Protein AF-A0A2N7TXJ0-F1 (afdb_monomer_lite)

Foldseek 3Di:
DDDPPQDDDDDPDDDDPPDPDDDDDDRDPDCPDPVNVVVVVVVVVVCCPDPCNVVVVVVVVVVPPDPPDPPPDDD

Secondary structure (DSSP, 8-state):
-------------PPPTT---PPPP-----TTSHHHHHHHHHHHHHHHTSTTHHHHHHHHHHH------STT---

pLDDT: mean 75.99, std 17.3, range [30.34, 95.81]

Organism: NCBI:txid2033802

Sequence (75 aa):
MSSTVNMMAARESRPIPGTFTRPIQIWVPDVRSAAFQAEAHRQSQAVATSRDAAGDQAFIDSLSEWDDSPWKSDE

InterPro domains:
  IPR021558 Antitoxin MazE-like [PF11455] (22-68)

Radius of gyration: 21.29 Å; chains: 1; bounding box: 60×40×42 Å

Structure (mmCIF, N/CA/C/O backbone):
data_AF-A0A2N7TXJ0-F1
#
_entry.id   AF-A0A2N7TXJ0-F1
#
loop_
_atom_site.group_PDB
_atom_site.id
_atom_site.type_symbol
_atom_site.label_atom_id
_atom_site.label_alt_id
_atom_site.label_comp_id
_atom_site.label_asym_id
_atom_site.label_entity_id
_atom_site.label_seq_id
_atom_site.pdbx_PDB_ins_code
_atom_site.Cartn_x
_atom_site.Cartn_y
_atom_site.Cartn_z
_atom_site.occupancy
_atom_site.B_iso_or_equiv
_atom_site.auth_seq_id
_atom_site.auth_comp_id
_atom_site.auth_asym_id
_atom_site.auth_atom_id
_atom_site.pdbx_PDB_model_num
ATOM 1 N N . MET A 1 1 ? -28.601 -10.097 11.459 1.00 34.66 1 MET A N 1
ATOM 2 C CA . MET A 1 1 ? -28.035 -9.860 12.806 1.00 34.66 1 MET A CA 1
ATOM 3 C C . MET A 1 1 ? -26.589 -9.429 12.597 1.00 34.66 1 MET A C 1
ATOM 5 O O . MET A 1 1 ? -25.760 -10.263 12.287 1.00 34.66 1 MET A O 1
ATOM 9 N N . SER A 1 2 ? -26.381 -8.160 12.249 1.00 43.16 2 SER A N 1
ATOM 10 C CA . SER A 1 2 ? -25.905 -7.092 13.145 1.00 43.16 2 SER A CA 1
ATOM 11 C C . SER A 1 2 ? -24.582 -7.425 13.836 1.00 43.16 2 SER A C 1
ATOM 13 O O . SER A 1 2 ? -24.570 -8.153 14.822 1.00 43.16 2 SER A O 1
ATOM 15 N N . SER A 1 3 ? -23.494 -6.842 13.334 1.00 30.34 3 SER A N 1
ATOM 16 C CA . SER A 1 3 ? -22.409 -6.367 14.191 1.00 30.34 3 SER A CA 1
ATOM 17 C C . SER A 1 3 ? -21.672 -5.235 13.474 1.00 30.34 3 SER A C 1
ATOM 19 O O . SER A 1 3 ? -20.632 -5.424 12.855 1.00 30.34 3 SER A O 1
ATOM 21 N N . THR A 1 4 ? -22.261 -4.040 13.503 1.00 44.12 4 THR A N 1
ATOM 22 C CA . THR A 1 4 ? -21.525 -2.793 13.268 1.00 44.12 4 THR A CA 1
ATOM 23 C C . THR A 1 4 ? -21.337 -2.155 14.633 1.00 44.12 4 THR A C 1
ATOM 25 O O . THR A 1 4 ? -22.089 -1.268 15.025 1.00 44.12 4 THR A O 1
ATOM 28 N N . VAL A 1 5 ? -20.371 -2.656 15.402 1.00 45.84 5 VAL A N 1
ATOM 29 C CA . VAL A 1 5 ? -19.908 -1.958 16.604 1.00 45.84 5 VAL A CA 1
ATOM 30 C C . VAL A 1 5 ? -18.662 -1.185 16.207 1.00 45.84 5 VAL A C 1
ATOM 32 O O . VAL A 1 5 ? -17.532 -1.636 16.351 1.00 45.84 5 VAL A O 1
ATOM 35 N N . ASN A 1 6 ? -18.905 -0.013 15.635 1.00 48.88 6 ASN A N 1
ATOM 36 C CA . ASN A 1 6 ? -17.888 0.986 15.363 1.00 48.88 6 ASN A CA 1
ATOM 37 C C . ASN A 1 6 ? -17.504 1.626 16.709 1.00 48.88 6 ASN A C 1
ATOM 39 O O . ASN A 1 6 ? -18.259 2.418 17.270 1.00 48.88 6 ASN A O 1
ATOM 43 N N . MET A 1 7 ? -16.366 1.219 17.274 1.00 47.53 7 MET A N 1
ATOM 44 C CA . MET A 1 7 ? -15.913 1.667 18.593 1.00 47.53 7 MET A CA 1
ATOM 45 C C . MET A 1 7 ? -15.251 3.053 18.472 1.00 47.53 7 MET A C 1
ATOM 47 O O . MET A 1 7 ? -14.148 3.184 17.948 1.00 47.53 7 MET A O 1
ATOM 51 N N . MET A 1 8 ? -15.949 4.099 18.927 1.00 51.91 8 MET A N 1
ATOM 52 C CA . MET A 1 8 ? -15.413 5.460 19.053 1.00 51.91 8 MET A CA 1
ATOM 53 C C . MET A 1 8 ? -14.496 5.552 20.279 1.00 51.91 8 MET A C 1
ATOM 55 O O . MET A 1 8 ? -14.957 5.383 21.405 1.00 51.91 8 MET A O 1
ATOM 59 N N . ALA A 1 9 ? -13.227 5.908 20.081 1.00 49.16 9 ALA A N 1
ATOM 60 C CA . ALA A 1 9 ? -12.367 6.417 21.147 1.00 49.16 9 ALA A CA 1
ATOM 61 C C . ALA A 1 9 ? -11.784 7.770 20.719 1.00 49.16 9 ALA A C 1
ATOM 63 O O . ALA A 1 9 ? -10.712 7.856 20.121 1.00 49.16 9 ALA A O 1
ATOM 64 N N . ALA A 1 10 ? -12.521 8.841 21.012 1.00 51.66 10 ALA A N 1
ATOM 65 C CA . ALA A 1 10 ? -12.014 10.202 20.920 1.00 51.66 10 ALA A CA 1
ATOM 66 C C . ALA A 1 10 ? -10.993 10.424 22.048 1.00 51.66 10 ALA A C 1
ATOM 68 O O . ALA A 1 10 ? 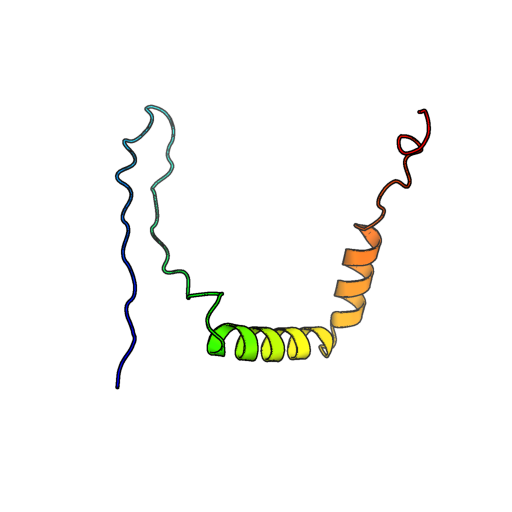-11.353 10.461 23.222 1.00 51.66 10 ALA A O 1
ATOM 69 N N . ARG A 1 11 ? -9.706 10.540 21.708 1.00 61.34 11 ARG A N 1
A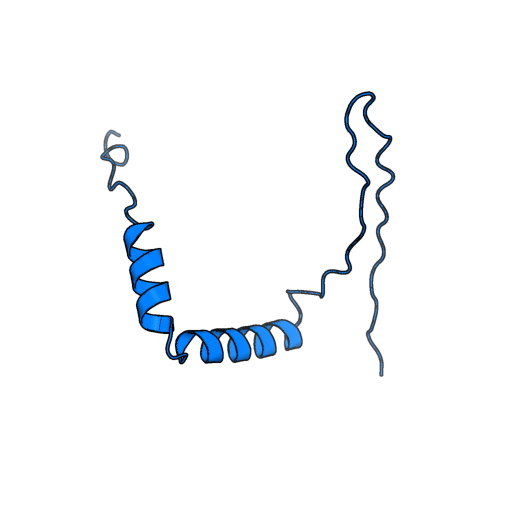TOM 70 C CA . ARG A 1 11 ? -8.648 10.892 22.665 1.00 61.34 11 ARG A CA 1
ATOM 71 C C . ARG A 1 11 ? -8.600 12.417 22.793 1.00 61.34 11 ARG A C 1
ATOM 73 O O . ARG A 1 11 ? -8.319 13.109 21.817 1.00 61.34 11 ARG A O 1
ATOM 80 N N . GLU A 1 12 ? -8.883 12.944 23.980 1.00 57.81 12 GLU A N 1
ATOM 81 C CA . GLU A 1 12 ? -8.742 14.369 24.298 1.00 57.81 12 GLU A CA 1
ATOM 82 C C . GLU A 1 12 ? -7.254 14.746 24.385 1.00 57.81 12 GLU A C 1
ATOM 84 O O . GLU A 1 12 ? -6.630 14.705 25.445 1.00 57.81 12 GLU A O 1
ATOM 89 N N . SER A 1 13 ? -6.644 15.093 23.253 1.00 60.34 13 SER A N 1
ATOM 90 C CA . SER A 1 13 ? -5.291 15.653 23.230 1.00 60.34 13 SER A CA 1
ATOM 91 C C . SER A 1 13 ? -5.366 17.167 23.417 1.00 60.34 13 SER A C 1
ATOM 93 O O . SER A 1 13 ? -5.796 17.894 22.522 1.00 60.34 13 SER A O 1
ATOM 95 N N . ARG A 1 14 ? -4.949 17.655 24.592 1.00 66.44 14 ARG A N 1
ATOM 96 C CA . ARG A 1 14 ? -4.773 19.095 24.838 1.00 66.44 14 ARG A CA 1
ATOM 97 C C . ARG A 1 14 ? -3.794 19.671 23.799 1.00 66.44 14 ARG A C 1
ATOM 99 O O . ARG A 1 14 ? -2.739 19.071 23.592 1.00 66.44 14 ARG A O 1
ATOM 106 N N . PRO A 1 15 ? -4.105 20.810 23.158 1.00 63.09 15 PRO A N 1
ATOM 107 C CA . PRO A 1 15 ? -3.214 21.399 22.169 1.00 63.09 15 PRO A CA 1
ATOM 108 C C . PRO A 1 15 ? -1.912 21.879 22.822 1.00 63.09 15 PRO A C 1
ATOM 110 O O . PRO A 1 15 ? -1.930 22.610 23.813 1.00 63.09 15 PRO A O 1
ATOM 113 N N . ILE A 1 16 ? -0.785 21.457 22.249 1.00 69.44 16 ILE A N 1
ATOM 114 C CA . ILE A 1 16 ? 0.558 21.957 22.565 1.00 69.44 16 ILE A CA 1
ATOM 115 C C . ILE A 1 16 ? 0.686 23.394 22.027 1.00 69.44 16 ILE A C 1
ATOM 117 O O . ILE A 1 16 ? 0.512 23.596 20.819 1.00 69.44 16 ILE A O 1
ATOM 121 N N . PRO A 1 17 ? 0.973 24.401 22.877 1.00 70.62 17 PRO A N 1
ATOM 122 C CA . PRO A 1 17 ? 1.116 25.784 22.428 1.00 70.62 17 PRO A CA 1
ATOM 123 C C . PRO A 1 17 ? 2.221 25.896 21.371 1.00 70.62 17 PRO A C 1
ATOM 125 O O . PRO A 1 17 ? 3.372 25.572 21.648 1.00 70.62 17 PRO A O 1
ATOM 128 N N . GLY A 1 18 ? 1.868 26.339 20.160 1.00 75.50 18 GLY A N 1
ATOM 129 C CA . GLY A 1 18 ? 2.824 26.581 19.070 1.00 75.50 18 GLY A CA 1
ATOM 130 C C . GLY A 1 18 ? 2.777 25.605 17.889 1.00 75.50 18 GLY A C 1
ATOM 131 O O . GLY A 1 18 ? 3.516 25.810 16.932 1.00 75.50 18 GLY A O 1
ATOM 132 N N . THR A 1 19 ? 1.898 24.594 17.889 1.00 66.25 19 THR A N 1
ATOM 133 C CA . THR A 1 19 ? 1.666 23.741 16.703 1.00 66.25 19 THR A CA 1
ATOM 134 C C . THR A 1 19 ? 0.237 23.900 16.176 1.00 66.25 19 THR A C 1
ATOM 136 O O . THR A 1 19 ? -0.734 23.774 16.921 1.00 66.25 19 THR A O 1
ATOM 139 N N . PHE A 1 20 ? 0.085 24.188 14.877 1.00 59.78 20 PHE A N 1
ATOM 140 C CA . PHE A 1 20 ? -1.211 24.160 14.189 1.00 59.78 20 PHE A CA 1
ATOM 141 C C . PHE A 1 20 ? -1.429 22.770 13.590 1.00 59.78 20 PHE A C 1
ATOM 143 O O . PHE A 1 20 ? -1.342 22.558 12.387 1.00 59.78 20 PHE A O 1
ATOM 150 N N . THR A 1 21 ? -1.704 21.790 14.437 1.00 75.44 21 THR A N 1
ATOM 151 C CA . THR A 1 21 ? -2.258 20.514 13.978 1.00 75.44 21 THR A CA 1
ATOM 152 C C . THR A 1 21 ? -3.661 20.402 14.528 1.00 75.44 21 THR A C 1
ATOM 154 O O . THR A 1 21 ? -3.869 20.291 15.734 1.00 75.44 21 THR A O 1
ATOM 157 N N . ARG A 1 22 ? -4.646 20.489 13.632 1.00 76.75 22 ARG A N 1
ATOM 158 C CA . ARG A 1 22 ? -6.040 20.206 13.962 1.00 76.75 22 ARG A CA 1
ATOM 159 C C . ARG A 1 22 ? -6.195 18.683 13.984 1.00 76.75 22 ARG A C 1
ATOM 161 O O . ARG A 1 22 ? -5.990 18.068 12.940 1.00 76.75 22 ARG A O 1
ATOM 168 N N . PRO A 1 23 ? -6.517 18.061 15.129 1.00 73.31 23 PRO A N 1
ATOM 169 C CA . PRO A 1 23 ? -6.746 16.625 15.157 1.00 73.31 23 PRO A CA 1
ATOM 170 C C . PRO A 1 23 ? -7.999 16.309 14.333 1.00 73.31 23 PRO A C 1
ATOM 172 O O . PRO A 1 23 ? -9.082 16.810 14.635 1.00 73.31 23 PRO A O 1
ATOM 175 N N . ILE A 1 24 ? -7.844 15.500 13.284 1.00 76.00 24 ILE A N 1
ATOM 176 C CA . ILE A 1 24 ? -8.964 14.909 12.549 1.00 76.00 24 ILE A CA 1
ATOM 177 C C . ILE A 1 24 ? -9.136 13.465 13.013 1.00 76.00 24 ILE A C 1
ATOM 179 O O . ILE A 1 24 ? -8.167 12.717 13.125 1.00 76.00 24 ILE A O 1
ATOM 183 N N . GLN A 1 25 ? -10.371 13.080 13.321 1.00 79.25 25 GLN A N 1
ATOM 184 C CA . GLN A 1 25 ? -10.714 11.686 13.581 1.00 79.25 25 GLN A CA 1
ATOM 185 C C . GLN A 1 25 ? -11.159 11.057 12.264 1.00 79.25 25 GLN A C 1
ATOM 187 O O . GLN A 1 25 ? -12.072 11.567 11.615 1.00 79.25 25 GLN A O 1
ATOM 192 N N . ILE A 1 26 ? -10.510 9.963 11.873 1.00 73.25 26 ILE A N 1
ATOM 193 C CA . ILE A 1 26 ? -10.882 9.164 10.704 1.00 73.25 26 ILE A CA 1
ATOM 194 C C . ILE A 1 26 ? -11.371 7.794 11.170 1.00 73.25 26 ILE A C 1
ATOM 196 O O . ILE A 1 26 ? -10.824 7.216 12.110 1.00 73.25 26 ILE A O 1
ATOM 200 N N . TRP A 1 27 ? -12.412 7.280 10.521 1.00 80.44 27 TRP A N 1
ATOM 201 C CA . TRP A 1 27 ? -12.903 5.930 10.776 1.00 80.44 27 TRP A CA 1
ATOM 202 C C . TRP A 1 27 ? -12.028 4.924 10.040 1.00 80.44 27 TRP A C 1
ATOM 204 O O . TRP A 1 27 ? -12.015 4.891 8.811 1.00 80.44 27 TRP A O 1
ATOM 214 N N . VAL A 1 28 ? -11.303 4.108 10.801 1.00 79.56 28 VAL A N 1
ATOM 215 C CA . VAL A 1 28 ? -10.514 3.002 10.259 1.00 79.56 28 VAL A CA 1
ATOM 216 C C . VAL A 1 28 ? -11.372 1.735 10.324 1.00 79.56 28 VAL A C 1
ATOM 218 O O . VAL A 1 28 ? -11.878 1.419 11.405 1.00 79.56 28 VAL A O 1
ATOM 221 N N . PRO A 1 29 ? -11.586 1.020 9.204 1.00 77.62 29 PRO A N 1
ATOM 222 C CA . PRO A 1 29 ? -12.278 -0.264 9.231 1.00 77.62 29 PRO A CA 1
ATOM 223 C C . PRO A 1 29 ? -11.486 -1.285 10.057 1.00 77.62 29 PRO A C 1
ATOM 225 O O . PRO A 1 29 ? -10.261 -1.205 10.145 1.00 77.62 29 PRO A O 1
ATOM 228 N N . ASP A 1 30 ? -12.170 -2.268 10.648 1.00 86.44 30 ASP A N 1
ATOM 229 C CA . ASP A 1 30 ? -11.489 -3.356 11.355 1.00 86.44 30 ASP A CA 1
ATOM 230 C C . ASP A 1 30 ? -10.688 -4.223 10.371 1.00 86.44 30 ASP A C 1
ATOM 232 O O . ASP A 1 30 ? -11.220 -5.119 9.702 1.00 86.44 30 ASP A O 1
ATOM 236 N N . VAL A 1 31 ? -9.383 -3.956 10.321 1.00 86.56 31 VAL A N 1
ATOM 237 C CA . VAL A 1 31 ? -8.414 -4.630 9.450 1.00 86.56 31 VAL A CA 1
ATOM 238 C C . VAL A 1 31 ? -8.207 -6.107 9.795 1.00 86.56 31 VAL A C 1
ATOM 240 O O . VAL A 1 31 ? -7.591 -6.841 9.025 1.00 86.56 31 VAL A O 1
ATOM 243 N N . ARG A 1 32 ? -8.704 -6.568 10.951 1.00 86.69 32 ARG A N 1
ATOM 244 C CA . ARG A 1 32 ? -8.607 -7.972 11.374 1.00 86.69 32 ARG A CA 1
ATOM 245 C C . ARG A 1 32 ? -9.821 -8.798 10.973 1.00 86.69 32 ARG A C 1
ATOM 247 O O . ARG A 1 32 ? -9.773 -10.022 11.077 1.00 86.69 32 ARG A O 1
ATOM 254 N N . SER A 1 33 ? -10.894 -8.159 10.514 1.00 91.38 33 SER A N 1
ATOM 255 C CA . SER A 1 33 ? -12.088 -8.873 10.077 1.00 91.38 33 SER A CA 1
ATOM 256 C C . SER A 1 33 ? -11.797 -9.737 8.843 1.00 91.38 33 SER A C 1
ATOM 258 O O . SER A 1 33 ? -11.082 -9.331 7.926 1.00 91.38 33 SER A O 1
ATOM 260 N N . ALA A 1 34 ? -12.390 -10.933 8.785 1.00 90.44 34 ALA A N 1
ATOM 261 C CA . ALA A 1 34 ? -12.230 -11.830 7.636 1.00 90.44 34 ALA A CA 1
ATOM 262 C C . ALA A 1 34 ? -12.735 -11.195 6.324 1.00 90.44 34 ALA A C 1
ATOM 264 O O . ALA A 1 34 ? -12.168 -11.425 5.260 1.00 90.44 34 ALA A O 1
ATOM 265 N N . ALA A 1 35 ? -13.771 -10.353 6.404 1.00 87.75 35 ALA A N 1
ATOM 266 C CA . ALA A 1 35 ? -14.285 -9.606 5.259 1.00 87.75 35 ALA A CA 1
ATOM 267 C C . ALA A 1 35 ? -13.257 -8.598 4.722 1.00 87.75 35 ALA A C 1
ATOM 269 O O . ALA A 1 35 ? -13.057 -8.522 3.511 1.00 87.75 35 ALA A O 1
ATOM 270 N N . PHE A 1 36 ? -12.569 -7.869 5.611 1.00 90.00 36 PHE A N 1
ATOM 271 C CA . PHE A 1 36 ? -11.487 -6.973 5.209 1.00 90.00 36 PHE A CA 1
ATOM 272 C C . PHE A 1 36 ? -10.335 -7.746 4.569 1.00 90.00 36 PHE A C 1
ATOM 274 O O . PHE A 1 36 ? -9.853 -7.343 3.519 1.00 90.00 36 PHE A O 1
ATOM 281 N N . GLN A 1 37 ? -9.927 -8.879 5.149 1.00 91.94 37 GLN A N 1
ATOM 282 C CA . GLN A 1 37 ? -8.858 -9.709 4.584 1.00 91.94 37 GLN A CA 1
ATOM 283 C C . GLN A 1 37 ? -9.196 -10.207 3.173 1.00 91.94 37 GLN A C 1
ATOM 285 O O . GLN A 1 37 ? -8.358 -10.122 2.277 1.00 91.94 37 GLN A O 1
ATOM 290 N N . ALA A 1 38 ? -10.425 -10.688 2.961 1.00 93.62 38 ALA A N 1
ATOM 291 C CA . ALA A 1 38 ? -10.876 -11.162 1.655 1.00 93.62 38 ALA A CA 1
ATOM 292 C C . ALA A 1 38 ? -10.880 -10.040 0.606 1.00 93.62 38 ALA A C 1
ATOM 294 O O . ALA A 1 38 ? -10.396 -10.227 -0.511 1.00 93.62 38 ALA A O 1
ATOM 295 N N . GLU A 1 39 ? -11.389 -8.862 0.970 1.00 93.19 39 GLU A N 1
ATOM 296 C CA . GLU A 1 39 ? -11.442 -7.722 0.058 1.00 93.19 39 GLU A CA 1
ATOM 297 C C . GLU A 1 39 ? -10.054 -7.132 -0.213 1.00 93.19 39 GLU A C 1
ATOM 299 O O . GLU A 1 39 ? -9.728 -6.851 -1.365 1.00 93.19 39 GLU A O 1
ATOM 304 N N . ALA A 1 40 ? -9.208 -7.016 0.812 1.00 93.31 40 ALA A N 1
ATOM 305 C CA . ALA A 1 40 ? -7.820 -6.596 0.661 1.00 93.31 40 ALA A CA 1
ATOM 306 C C . ALA A 1 40 ? -7.076 -7.533 -0.293 1.00 93.31 40 ALA A C 1
ATOM 308 O O . ALA A 1 40 ? -6.437 -7.070 -1.231 1.00 93.31 40 ALA A O 1
ATOM 309 N N . HIS A 1 41 ? -7.230 -8.849 -0.125 1.00 93.81 41 HIS A N 1
ATOM 310 C CA . HIS A 1 41 ? -6.617 -9.825 -1.018 1.00 93.81 41 HIS A CA 1
ATOM 311 C C . HIS A 1 41 ? -7.088 -9.656 -2.469 1.00 93.81 41 HIS A C 1
ATOM 313 O O . HIS A 1 41 ? -6.263 -9.585 -3.380 1.00 93.81 41 HIS A O 1
ATOM 319 N N . ARG A 1 42 ? -8.404 -9.526 -2.684 1.00 95.81 42 ARG A N 1
ATOM 320 C CA . ARG A 1 42 ? -8.994 -9.306 -4.013 1.00 95.81 42 ARG A CA 1
ATOM 321 C C . ARG A 1 42 ? -8.449 -8.040 -4.677 1.00 95.81 42 ARG A C 1
ATOM 323 O O . ARG A 1 42 ? -8.101 -8.064 -5.856 1.00 95.81 42 ARG A O 1
ATOM 330 N N . GLN A 1 43 ? -8.370 -6.938 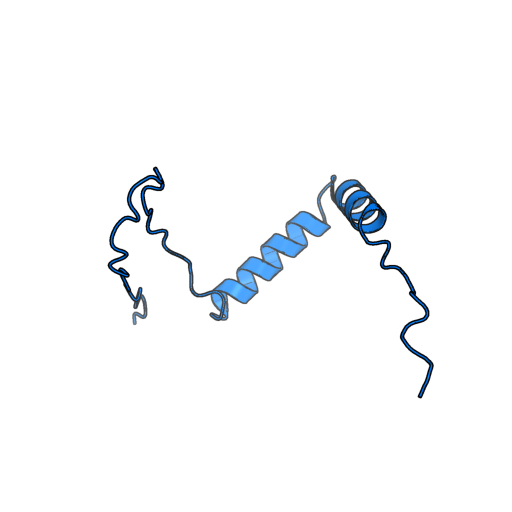-3.933 1.00 95.00 43 GLN A N 1
ATOM 331 C CA . GLN A 1 43 ? -7.866 -5.667 -4.452 1.00 95.00 43 GLN A CA 1
ATOM 332 C C . GLN A 1 43 ? -6.360 -5.711 -4.723 1.00 95.00 43 GLN A C 1
ATOM 334 O O . GLN A 1 43 ? -5.925 -5.264 -5.782 1.00 95.00 43 GLN A O 1
ATOM 339 N N . SER A 1 44 ? -5.566 -6.303 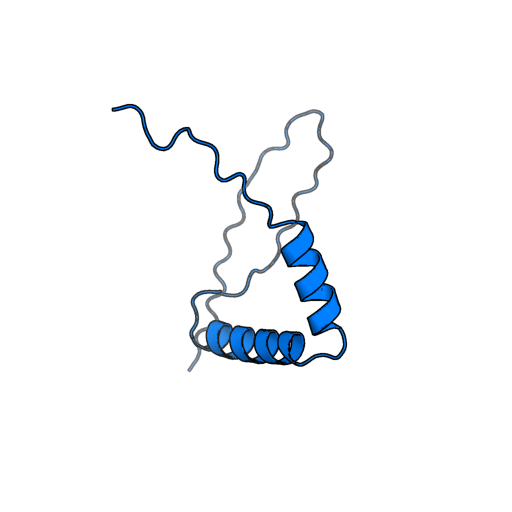-3.828 1.00 92.94 44 SER A N 1
ATOM 340 C CA . SER A 1 44 ? -4.128 -6.489 -4.043 1.00 92.94 44 SER A CA 1
ATOM 341 C C . SER A 1 44 ? -3.844 -7.322 -5.292 1.00 92.94 44 SER A C 1
ATOM 343 O O . SER A 1 44 ? -2.975 -6.957 -6.079 1.00 92.94 44 SER A O 1
ATOM 345 N N . GLN A 1 45 ? -4.605 -8.397 -5.523 1.00 95.25 45 GLN A N 1
ATOM 346 C CA . GLN A 1 45 ? -4.489 -9.184 -6.752 1.00 95.25 45 GLN A CA 1
ATOM 347 C C . GLN A 1 45 ? -4.799 -8.349 -7.997 1.00 95.25 45 GLN A C 1
ATOM 349 O O . GLN A 1 45 ? -4.053 -8.415 -8.970 1.00 95.25 45 GLN A O 1
ATOM 354 N N . ALA A 1 46 ? -5.853 -7.530 -7.966 1.00 94.38 46 ALA A N 1
ATOM 355 C CA . ALA A 1 46 ? -6.200 -6.672 -9.096 1.00 94.38 46 ALA A CA 1
ATOM 356 C C . ALA A 1 46 ? -5.053 -5.711 -9.458 1.00 94.38 46 ALA A C 1
ATOM 358 O O . ALA A 1 46 ? -4.713 -5.589 -10.635 1.00 94.38 46 ALA A O 1
ATOM 359 N N . VAL A 1 47 ? -4.413 -5.099 -8.455 1.00 92.56 47 VAL A N 1
ATOM 360 C CA . VAL A 1 47 ? -3.239 -4.228 -8.645 1.00 92.56 47 VAL A CA 1
ATOM 361 C C . VAL A 1 47 ? -2.048 -5.010 -9.202 1.00 92.56 47 VAL A C 1
ATOM 363 O O . VAL A 1 47 ? -1.453 -4.581 -10.187 1.00 92.56 47 VAL A O 1
ATOM 366 N N . ALA A 1 48 ? -1.750 -6.191 -8.653 1.00 91.19 48 ALA A N 1
ATOM 367 C CA . ALA A 1 48 ? -0.649 -7.039 -9.118 1.00 91.19 48 ALA A CA 1
ATOM 368 C C . ALA A 1 48 ? -0.829 -7.536 -10.565 1.00 91.19 48 ALA A C 1
ATOM 370 O O . ALA A 1 48 ? 0.144 -7.817 -11.257 1.00 91.19 48 ALA A O 1
ATOM 371 N N . THR A 1 49 ? -2.073 -7.640 -11.038 1.00 94.75 49 THR A N 1
ATOM 372 C CA . THR A 1 49 ? -2.393 -7.995 -12.432 1.00 94.75 49 THR A CA 1
ATOM 373 C C . THR A 1 49 ? -2.586 -6.786 -13.351 1.00 94.75 49 THR A C 1
ATOM 375 O O . THR A 1 49 ? -2.936 -6.948 -14.522 1.00 94.75 49 THR A O 1
ATOM 378 N N . SER A 1 50 ? -2.408 -5.569 -12.834 1.00 93.62 50 SER A N 1
ATOM 379 C CA . SER A 1 50 ? -2.594 -4.346 -13.608 1.00 93.62 50 SER A CA 1
ATOM 380 C C . SER A 1 50 ? -1.482 -4.155 -14.643 1.00 93.62 50 SER A C 1
ATOM 382 O O . SER A 1 50 ? -0.423 -4.780 -14.587 1.00 93.62 50 SER A O 1
ATOM 384 N N . ARG A 1 51 ? -1.717 -3.262 -15.609 1.00 94.44 51 ARG A N 1
ATOM 385 C CA . ARG A 1 51 ? -0.723 -2.932 -16.645 1.00 94.44 51 ARG A CA 1
ATOM 386 C C . ARG A 1 51 ? 0.556 -2.330 -16.062 1.00 94.44 51 ARG A C 1
ATOM 388 O O . ARG A 1 51 ? 1.619 -2.524 -16.641 1.00 94.44 51 ARG A O 1
ATOM 395 N N . ASP A 1 52 ? 0.436 -1.642 -14.932 1.00 94.00 52 ASP A N 1
ATOM 396 C CA . ASP A 1 52 ? 1.526 -0.907 -14.295 1.00 94.00 52 ASP A CA 1
ATOM 397 C C . ASP A 1 52 ? 2.316 -1.770 -13.297 1.00 94.00 52 ASP A C 1
ATOM 399 O O . ASP A 1 52 ? 3.384 -1.364 -12.846 1.00 94.00 52 ASP A O 1
ATOM 403 N N . ALA A 1 53 ? 1.866 -3.004 -13.032 1.00 93.25 53 ALA A N 1
ATOM 404 C CA . ALA A 1 53 ? 2.459 -3.897 -12.037 1.00 93.25 53 ALA A CA 1
ATOM 405 C C . ALA A 1 53 ? 3.967 -4.130 -12.235 1.00 93.25 53 ALA A C 1
ATOM 407 O O . ALA A 1 53 ? 4.716 -4.210 -11.265 1.00 93.25 53 ALA A O 1
ATOM 408 N N . ALA A 1 54 ? 4.435 -4.207 -13.485 1.00 93.69 54 ALA A N 1
ATOM 409 C CA . ALA A 1 54 ? 5.860 -4.361 -13.780 1.00 93.69 54 ALA A CA 1
ATOM 410 C C . ALA A 1 54 ? 6.677 -3.106 -13.422 1.00 93.69 54 ALA A C 1
ATOM 412 O O . ALA A 1 54 ? 7.812 -3.223 -12.968 1.00 93.69 54 ALA A O 1
ATOM 413 N N . GLY A 1 55 ? 6.104 -1.916 -13.620 1.00 94.38 55 GLY A N 1
ATOM 414 C CA . GLY A 1 55 ? 6.734 -0.650 -13.244 1.00 94.38 55 GLY A CA 1
ATOM 415 C C . GLY A 1 55 ? 6.774 -0.468 -11.730 1.00 94.38 55 GLY A C 1
ATOM 416 O O . GLY A 1 55 ? 7.818 -0.108 -11.190 1.00 94.38 55 GLY A O 1
ATOM 417 N N . ASP A 1 56 ? 5.676 -0.799 -11.050 1.00 90.81 56 ASP A N 1
ATOM 418 C CA . ASP A 1 56 ? 5.594 -0.778 -9.588 1.00 90.81 56 ASP A CA 1
ATOM 419 C C . ASP A 1 56 ? 6.610 -1.742 -8.962 1.00 90.81 56 ASP A C 1
ATOM 421 O O . ASP A 1 56 ? 7.335 -1.369 -8.039 1.00 90.81 56 ASP A O 1
ATOM 425 N N . GLN A 1 57 ? 6.717 -2.962 -9.502 1.00 91.06 57 GLN A N 1
ATOM 426 C CA . GLN A 1 57 ? 7.690 -3.945 -9.030 1.00 91.06 57 GLN A CA 1
ATOM 427 C C . GLN A 1 57 ? 9.129 -3.467 -9.260 1.00 91.06 57 GLN A C 1
ATOM 429 O O . GLN A 1 57 ? 9.919 -3.474 -8.322 1.00 91.06 57 GLN A O 1
ATOM 434 N N . ALA A 1 58 ? 9.460 -2.974 -10.459 1.00 92.81 58 ALA A N 1
ATOM 435 C CA . ALA A 1 58 ? 10.797 -2.453 -10.751 1.00 92.81 58 ALA A CA 1
ATOM 436 C C . ALA A 1 58 ? 11.175 -1.262 -9.850 1.00 92.81 58 ALA A C 1
ATOM 438 O O . ALA A 1 58 ? 12.331 -1.122 -9.448 1.00 92.81 58 ALA A O 1
ATOM 439 N N . PHE A 1 59 ? 10.203 -0.413 -9.502 1.00 90.19 59 PHE A N 1
ATOM 440 C CA . PHE A 1 59 ? 10.400 0.676 -8.551 1.00 90.19 59 PHE A CA 1
ATOM 441 C C . PHE A 1 59 ? 10.690 0.155 -7.139 1.00 90.19 59 PHE A C 1
ATOM 443 O O . PHE A 1 59 ? 11.670 0.583 -6.528 1.00 90.19 59 PHE A O 1
ATOM 450 N N . ILE A 1 60 ? 9.889 -0.788 -6.631 1.00 89.50 60 ILE A N 1
ATOM 451 C CA . ILE A 1 60 ? 10.108 -1.398 -5.310 1.00 89.50 60 ILE A CA 1
ATOM 452 C C . ILE A 1 60 ? 11.475 -2.077 -5.255 1.00 89.50 60 ILE A C 1
ATOM 454 O O . ILE A 1 60 ? 12.212 -1.871 -4.292 1.00 89.50 60 ILE A O 1
ATOM 458 N N . ASP A 1 61 ? 11.839 -2.830 -6.291 1.00 90.06 61 ASP A N 1
ATOM 459 C CA . ASP A 1 61 ? 13.129 -3.515 -6.370 1.00 90.06 61 ASP A CA 1
ATOM 460 C C . ASP A 1 61 ? 14.291 -2.514 -6.317 1.00 90.06 61 ASP A C 1
ATOM 462 O O . ASP A 1 61 ? 15.262 -2.743 -5.602 1.00 90.06 61 ASP A O 1
ATOM 466 N N . SER A 1 62 ? 14.162 -1.357 -6.982 1.00 91.31 62 SER A N 1
ATOM 467 C CA . SER A 1 62 ? 15.181 -0.297 -6.938 1.00 91.31 62 SER A CA 1
ATOM 468 C C . SER A 1 62 ? 15.375 0.328 -5.552 1.00 91.31 62 SER A C 1
ATOM 470 O O . SER A 1 62 ? 16.453 0.836 -5.255 1.00 91.31 62 SER A O 1
ATOM 472 N N . LEU A 1 63 ? 14.344 0.296 -4.701 1.00 88.31 63 LEU A N 1
ATOM 473 C CA . LEU A 1 63 ? 14.408 0.784 -3.320 1.00 88.31 63 LEU A CA 1
ATOM 474 C C . LEU A 1 63 ? 14.808 -0.306 -2.320 1.00 88.31 63 LEU A C 1
ATOM 476 O O . LEU A 1 63 ? 15.193 0.015 -1.198 1.00 88.31 63 LEU A O 1
ATOM 480 N N . SER A 1 64 ? 14.673 -1.579 -2.695 1.00 81.88 64 SER A N 1
ATOM 481 C CA . SER A 1 64 ? 14.821 -2.723 -1.789 1.00 81.88 64 SER A CA 1
ATOM 482 C C . SER A 1 64 ? 16.260 -3.230 -1.672 1.00 81.88 64 SER A C 1
ATOM 484 O O . SER A 1 64 ? 16.466 -4.341 -1.186 1.00 81.88 64 SER A O 1
ATOM 486 N N . GLU A 1 65 ? 17.258 -2.439 -2.077 1.00 74.69 65 GLU A N 1
ATOM 487 C CA . GLU A 1 65 ? 18.671 -2.720 -1.806 1.00 74.69 65 GLU A CA 1
ATOM 488 C C . GLU A 1 65 ? 18.922 -2.616 -0.290 1.00 74.69 65 GLU A C 1
ATOM 490 O O . GLU A 1 65 ? 19.272 -1.573 0.260 1.00 74.69 65 GLU A O 1
ATOM 495 N N . TRP A 1 66 ? 18.643 -3.711 0.416 1.00 68.31 66 TRP A N 1
ATOM 496 C CA . TRP A 1 66 ? 19.014 -3.888 1.809 1.00 68.31 66 TRP A CA 1
ATOM 497 C C . TRP A 1 66 ? 20.499 -4.238 1.845 1.00 68.31 66 TRP A C 1
ATOM 499 O O . TRP A 1 66 ? 20.900 -5.264 1.302 1.00 68.31 66 TRP A O 1
ATOM 509 N N . ASP A 1 67 ? 21.307 -3.377 2.463 1.00 65.88 67 ASP A N 1
ATOM 510 C CA . ASP A 1 67 ? 22.726 -3.637 2.696 1.00 65.88 67 ASP A CA 1
ATOM 511 C C . ASP A 1 67 ? 22.869 -4.973 3.452 1.00 65.88 67 ASP A C 1
ATOM 513 O O . ASP A 1 67 ? 22.376 -5.126 4.576 1.00 65.88 67 ASP A O 1
ATOM 517 N N . ASP A 1 68 ? 23.531 -5.953 2.829 1.00 65.00 68 ASP A N 1
ATOM 518 C CA . ASP A 1 68 ? 24.020 -7.185 3.463 1.00 65.00 68 ASP A CA 1
ATOM 519 C C . ASP A 1 68 ? 25.193 -6.823 4.394 1.00 65.00 68 ASP A C 1
ATOM 521 O O . ASP A 1 68 ? 26.311 -7.332 4.279 1.00 65.00 68 ASP A O 1
ATOM 525 N N . SER A 1 69 ? 24.966 -5.868 5.304 1.00 60.53 69 SER A N 1
ATOM 526 C CA . SER A 1 69 ? 26.035 -5.303 6.105 1.00 60.53 69 SER A CA 1
ATOM 527 C C . SER A 1 69 ? 26.624 -6.393 7.009 1.00 60.53 69 SER A C 1
ATOM 529 O O . SER A 1 69 ? 25.879 -7.096 7.705 1.00 60.53 69 SER A O 1
ATOM 531 N N . PRO A 1 70 ? 27.958 -6.492 7.096 1.00 64.06 70 PRO A N 1
ATOM 532 C CA . PRO A 1 70 ? 28.667 -7.565 7.792 1.00 64.06 70 PRO A CA 1
ATOM 533 C C . PRO A 1 70 ? 28.523 -7.564 9.326 1.00 64.06 70 PRO A C 1
ATOM 535 O O . PRO A 1 70 ? 29.100 -8.421 9.986 1.00 64.06 70 PRO A O 1
ATOM 538 N N . TRP A 1 71 ? 27.695 -6.700 9.924 1.00 66.00 71 TRP A N 1
ATOM 539 C CA . TRP A 1 71 ? 27.418 -6.658 11.373 1.00 66.00 71 TRP A CA 1
ATOM 540 C C . TRP A 1 71 ? 26.619 -7.877 11.901 1.00 66.00 71 TRP A C 1
ATOM 542 O O . TRP A 1 71 ? 26.019 -7.818 12.973 1.00 66.00 71 TRP A O 1
ATOM 552 N N . LYS A 1 72 ? 26.586 -8.978 11.136 1.00 59.97 72 LYS A N 1
ATOM 553 C CA . LYS A 1 72 ? 25.997 -10.287 11.464 1.00 59.97 72 LYS A CA 1
ATOM 554 C C . LYS A 1 72 ? 27.032 -11.381 11.758 1.00 59.97 72 LYS A C 1
ATOM 556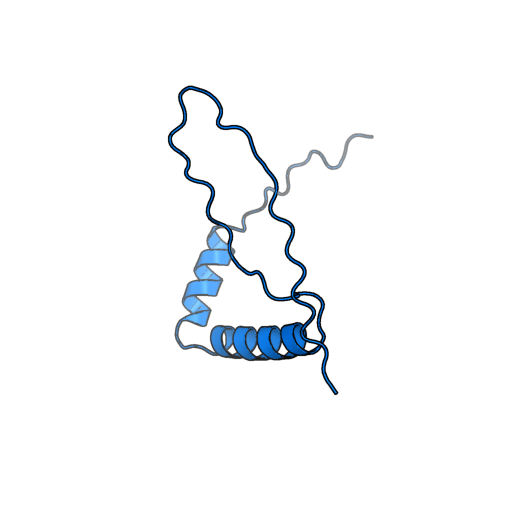 O O . LYS A 1 72 ? 26.657 -12.546 11.881 1.00 59.97 72 LYS A O 1
ATOM 561 N N . SER A 1 73 ? 28.313 -11.064 11.893 1.00 59.25 73 SER A N 1
ATOM 562 C CA . SER A 1 73 ? 29.300 -12.000 12.441 1.00 59.25 73 SER A CA 1
ATOM 563 C C . SER A 1 73 ? 30.406 -11.215 13.119 1.00 59.25 73 SER A C 1
ATOM 565 O O . SER A 1 73 ? 31.177 -10.575 12.425 1.00 59.25 73 SER A O 1
ATOM 567 N N . ASP A 1 74 ? 30.403 -11.236 14.450 1.00 60.25 74 ASP A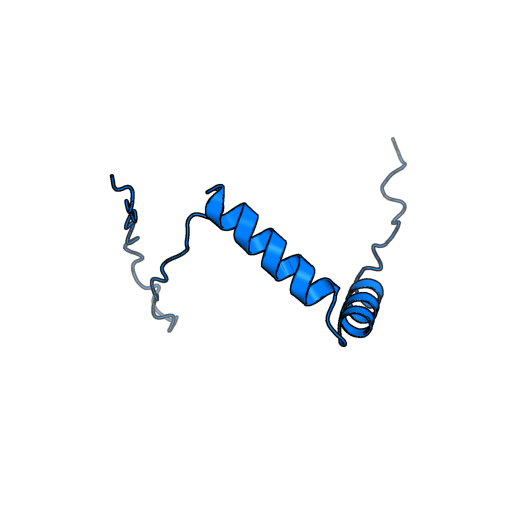 N 1
ATOM 568 C CA . ASP A 1 74 ? 31.574 -11.148 15.328 1.00 60.25 74 ASP A CA 1
ATOM 569 C C . ASP A 1 74 ? 31.074 -11.413 16.766 1.00 60.25 74 ASP A C 1
ATOM 571 O O . ASP A 1 74 ? 31.007 -10.510 17.600 1.00 60.25 74 ASP A O 1
ATOM 575 N N . GLU A 1 75 ? 30.651 -12.655 17.039 1.00 59.31 75 GLU A N 1
ATOM 576 C CA . GLU A 1 75 ? 30.650 -13.229 18.397 1.00 59.31 75 GLU A CA 1
ATOM 577 C C . GLU A 1 75 ? 31.237 -14.642 18.368 1.00 59.31 75 GLU A C 1
ATOM 579 O O . GLU A 1 75 ? 30.845 -15.426 17.470 1.00 59.31 75 GLU A O 1
#